Protein AF-A0AAU9JVG2-F1 (afdb_monomer)

Radius of gyration: 28.31 Å; Cα contacts (8 Å, |Δi|>4): 92; chains: 1; bounding box: 80×59×52 Å

Mean predicted aligned error: 18.64 Å

Foldseek 3Di:
DDDDDDDDPDDPPPPPPVVVPDDDDDDPDDPPDPPDPPPPDPPPDDDPPDPDDDPDPPDPDPDDDDDFDAQDPDPPRVAGDDPPSDHPVCCLVPVADACQDPDPDRPAGDDPPSDHPVVVVVVVVVVVVVVVVVVD

Organism: NCBI:txid1481888

Structure (mmCIF, N/CA/C/O backbone):
data_AF-A0AAU9JVG2-F1
#
_entry.id   AF-A0AAU9JVG2-F1
#
loop_
_atom_site.group_PDB
_atom_site.id
_atom_site.type_symbol
_atom_site.label_atom_id
_atom_site.label_alt_id
_atom_site.label_comp_id
_atom_site.label_asym_id
_atom_site.label_entity_id
_atom_site.label_seq_id
_atom_site.pdbx_PDB_ins_code
_atom_site.Cartn_x
_atom_site.Cartn_y
_atom_site.Cartn_z
_atom_site.occupancy
_atom_site.B_iso_or_equiv
_atom_site.auth_seq_id
_atom_site.auth_comp_id
_atom_site.auth_asym_id
_atom_site.auth_atom_id
_atom_site.pdbx_PDB_model_num
ATOM 1 N N . MET A 1 1 ? -53.467 2.570 -13.032 1.00 46.19 1 MET A N 1
ATOM 2 C CA . MET A 1 1 ? -52.613 2.605 -11.825 1.00 46.19 1 MET A CA 1
ATOM 3 C C . MET A 1 1 ? -51.181 2.841 -12.270 1.00 46.19 1 MET A C 1
ATOM 5 O O . MET A 1 1 ? -50.546 1.889 -12.690 1.00 46.19 1 MET A O 1
ATOM 9 N N . GLN A 1 2 ? -50.714 4.086 -12.250 1.00 38.34 2 GLN A N 1
ATOM 10 C CA . GLN A 1 2 ? -49.300 4.456 -12.372 1.00 38.34 2 GLN A CA 1
ATOM 11 C C . GLN A 1 2 ? -49.109 5.689 -11.483 1.00 38.34 2 GLN A C 1
ATOM 13 O O . GLN A 1 2 ? -49.944 6.592 -11.492 1.00 38.34 2 GLN A O 1
ATOM 18 N N . SER A 1 3 ? -48.096 5.626 -10.626 1.00 47.53 3 SER A N 1
ATOM 19 C CA . SER A 1 3 ? -47.797 6.567 -9.550 1.00 47.53 3 SER A CA 1
ATOM 20 C C . SER A 1 3 ? -46.415 7.163 -9.794 1.00 47.53 3 SER A C 1
ATOM 22 O O . SER A 1 3 ? -45.426 6.431 -9.726 1.00 47.53 3 SER A O 1
ATOM 24 N N . ASP A 1 4 ? -46.353 8.468 -10.037 1.00 48.22 4 ASP A N 1
ATOM 25 C CA . ASP A 1 4 ? -45.103 9.210 -10.183 1.00 48.22 4 ASP A CA 1
ATOM 26 C C . ASP A 1 4 ? -44.638 9.722 -8.812 1.00 48.22 4 ASP A C 1
ATOM 28 O O . ASP A 1 4 ? -45.347 10.460 -8.126 1.00 48.22 4 ASP A O 1
ATOM 32 N N . CYS A 1 5 ? -43.443 9.298 -8.392 1.00 53.66 5 CYS A N 1
ATOM 33 C CA . CYS A 1 5 ? -42.789 9.725 -7.157 1.00 53.66 5 CYS A CA 1
ATOM 34 C C . CYS A 1 5 ? -41.566 10.588 -7.495 1.00 53.66 5 CYS A C 1
ATOM 36 O O . CYS A 1 5 ? -40.601 10.127 -8.105 1.00 53.66 5 CYS A O 1
ATOM 38 N N . SER A 1 6 ? -41.637 11.856 -7.096 1.00 49.53 6 SER A N 1
ATOM 39 C CA . SER A 1 6 ? -40.639 12.910 -7.276 1.00 49.53 6 SER A CA 1
ATOM 40 C C . SER A 1 6 ? -39.292 12.602 -6.616 1.00 49.53 6 SER A C 1
ATOM 42 O O . SER A 1 6 ? -39.231 12.284 -5.430 1.00 49.53 6 SER A O 1
ATOM 44 N N . THR A 1 7 ? -38.176 12.821 -7.318 1.00 56.44 7 THR A N 1
ATOM 45 C CA . THR A 1 7 ? -36.858 13.019 -6.683 1.00 56.44 7 THR A CA 1
ATOM 46 C C . THR A 1 7 ? -35.969 13.900 -7.563 1.00 56.44 7 THR A C 1
ATOM 48 O O . THR A 1 7 ? -35.254 13.419 -8.438 1.00 56.44 7 THR A O 1
ATOM 51 N N . THR A 1 8 ? -35.989 15.218 -7.353 1.00 57.22 8 THR A N 1
ATOM 52 C CA . THR A 1 8 ? -35.018 16.122 -7.999 1.00 57.22 8 THR A CA 1
ATOM 53 C C . THR A 1 8 ? -34.676 17.292 -7.084 1.00 57.22 8 THR A C 1
ATOM 55 O O . THR A 1 8 ? -35.079 18.423 -7.322 1.00 57.22 8 THR A O 1
ATOM 58 N N . VAL A 1 9 ? -33.917 17.027 -6.016 1.00 56.03 9 VAL A N 1
ATOM 59 C CA . VAL A 1 9 ? -33.282 18.093 -5.225 1.00 56.03 9 VAL A CA 1
ATOM 60 C C . VAL A 1 9 ? -31.928 17.619 -4.681 1.00 56.03 9 VAL A C 1
ATOM 62 O O . VAL A 1 9 ? -31.825 17.228 -3.525 1.00 56.03 9 VAL A O 1
ATOM 65 N N . HIS A 1 10 ? -30.873 17.599 -5.510 1.00 55.19 10 HIS A N 1
ATOM 66 C CA . HIS A 1 10 ? -29.495 17.561 -4.976 1.00 55.19 10 HIS A CA 1
ATOM 67 C C . HIS A 1 10 ? -28.368 18.041 -5.922 1.00 55.19 10 HIS A C 1
ATOM 69 O O . HIS A 1 10 ? -27.209 17.682 -5.719 1.00 55.19 10 HIS A O 1
ATOM 75 N N . LEU A 1 11 ? -28.653 18.849 -6.956 1.00 57.16 11 LEU A N 1
ATOM 76 C CA . LEU A 1 11 ? -27.641 19.214 -7.970 1.00 57.16 11 LEU A CA 1
ATOM 77 C C . LEU A 1 11 ? -27.108 20.660 -7.939 1.00 57.16 11 LEU A C 1
ATOM 79 O O . LEU A 1 11 ? -26.383 21.050 -8.847 1.00 57.16 11 LEU A O 1
ATOM 83 N N . THR A 1 12 ? -27.383 21.471 -6.915 1.00 59.44 12 THR A N 1
ATOM 84 C CA . THR A 1 12 ? -27.093 22.922 -6.987 1.00 59.44 12 THR A CA 1
ATOM 85 C C . THR A 1 12 ? -25.824 23.410 -6.281 1.00 59.44 12 THR A C 1
ATOM 87 O O . THR A 1 12 ? -25.551 24.604 -6.324 1.00 59.44 12 THR A O 1
ATOM 90 N N . VAL A 1 13 ? -24.991 22.542 -5.689 1.00 56.66 13 VAL A N 1
ATOM 91 C CA . VAL A 1 13 ? -23.773 22.999 -4.969 1.00 56.66 13 VAL A CA 1
ATOM 92 C C . VAL A 1 13 ? -22.468 22.772 -5.750 1.00 56.66 13 VAL A C 1
ATOM 94 O O . VAL A 1 13 ? -21.482 23.463 -5.510 1.00 56.66 13 VAL A O 1
ATOM 97 N N . PHE A 1 14 ? -22.434 21.872 -6.739 1.00 50.31 14 PHE A N 1
ATOM 98 C CA . PHE A 1 14 ? -21.178 21.526 -7.431 1.00 50.31 14 PHE A CA 1
ATOM 99 C C . PHE A 1 14 ? -20.841 22.360 -8.681 1.00 50.31 14 PHE A C 1
ATOM 101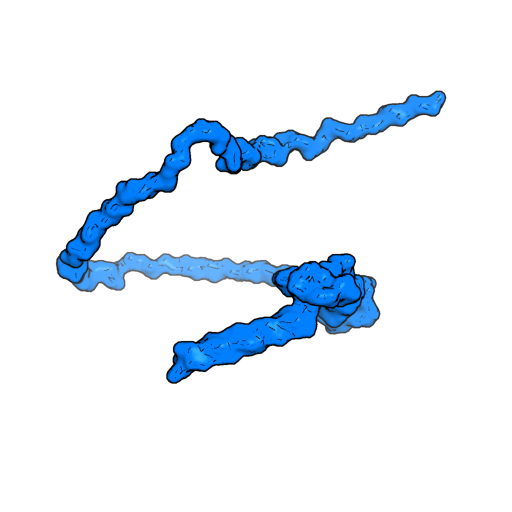 O O . PHE A 1 14 ? -19.716 22.273 -9.169 1.00 50.31 14 PHE A O 1
ATOM 108 N N . SER A 1 15 ? -21.739 23.218 -9.174 1.00 54.59 15 SER A N 1
ATOM 109 C CA . SER A 1 15 ? -21.482 24.003 -10.397 1.00 54.59 15 SER A CA 1
ATOM 110 C C . SER A 1 15 ? -20.643 25.274 -10.190 1.00 54.59 15 SER A C 1
ATOM 112 O O . SER A 1 15 ? -20.209 25.870 -11.169 1.00 54.59 15 SER A O 1
ATOM 114 N N . SER A 1 16 ? -20.362 25.695 -8.949 1.00 56.78 16 SER A N 1
ATOM 115 C CA . SER A 1 16 ? -19.700 26.989 -8.686 1.00 56.78 16 SER A CA 1
ATOM 116 C C . SER A 1 16 ? -18.162 26.959 -8.677 1.00 56.78 16 SER A C 1
ATOM 118 O O . SER A 1 16 ? -17.545 28.018 -8.615 1.00 56.78 16 SER A O 1
ATOM 120 N N . MET A 1 17 ? -17.518 25.789 -8.732 1.00 55.00 17 MET A N 1
ATOM 121 C CA . MET A 1 17 ? -16.043 25.681 -8.694 1.00 55.00 17 MET A CA 1
ATOM 122 C C . MET A 1 17 ? -15.401 25.505 -10.081 1.00 55.00 17 MET A C 1
ATOM 124 O O . MET A 1 17 ? -14.203 25.724 -10.238 1.00 55.00 17 MET A O 1
ATOM 128 N N . PHE A 1 18 ? -16.178 25.144 -11.108 1.00 55.78 18 PHE A N 1
ATOM 129 C CA . PHE A 1 18 ? -15.640 24.831 -12.440 1.00 55.78 18 PHE A CA 1
ATOM 130 C C . PHE A 1 18 ? -15.272 26.061 -13.288 1.00 55.78 18 PHE A C 1
ATOM 132 O O . PHE A 1 18 ? -14.547 25.926 -14.274 1.00 55.78 18 PHE A O 1
ATOM 139 N N . SER A 1 19 ? -15.699 27.263 -12.892 1.00 54.41 19 SER A N 1
ATOM 140 C CA . SER A 1 19 ? -15.420 28.506 -13.628 1.00 54.41 19 SER A CA 1
ATOM 141 C C . SER A 1 19 ? -14.010 29.068 -13.409 1.00 54.41 19 SER A C 1
ATOM 143 O O . SER A 1 19 ? -13.596 29.949 -14.154 1.00 54.41 19 SER A O 1
ATOM 145 N N . LEU A 1 20 ? -13.244 28.556 -12.437 1.00 56.75 20 LEU A N 1
ATOM 146 C CA . LEU A 1 20 ? -11.853 28.981 -12.202 1.00 56.75 20 LEU A CA 1
ATOM 147 C C . LEU A 1 20 ? -10.821 28.188 -13.023 1.00 56.75 20 LEU A C 1
ATOM 149 O O . LEU A 1 20 ? -9.644 28.533 -13.015 1.00 56.75 20 LEU A O 1
ATOM 153 N N . ILE A 1 21 ? -11.239 27.130 -13.727 1.00 60.12 21 ILE A N 1
ATOM 154 C CA . ILE A 1 21 ?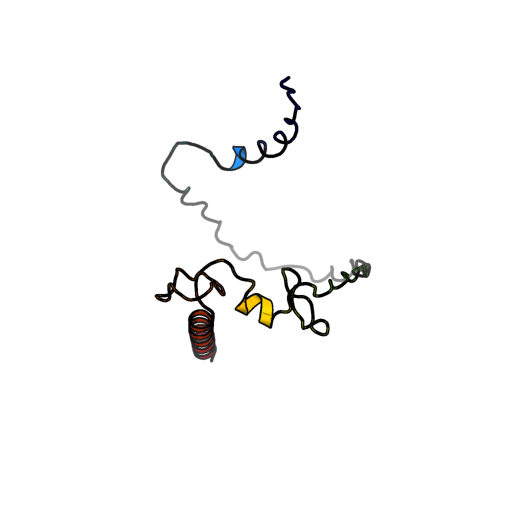 -10.322 26.177 -14.382 1.00 60.12 21 ILE A CA 1
ATOM 155 C C . ILE A 1 21 ? -10.316 26.343 -15.916 1.00 60.12 21 ILE A C 1
ATOM 157 O O . ILE A 1 21 ? -9.505 25.728 -16.597 1.00 60.12 21 ILE A O 1
ATOM 161 N N . ASN A 1 22 ? -11.163 27.211 -16.484 1.00 59.62 22 ASN A N 1
ATOM 162 C CA . ASN A 1 22 ? -11.245 27.406 -17.937 1.00 59.62 22 ASN A CA 1
ATOM 163 C C . ASN A 1 22 ? -11.205 28.883 -18.368 1.00 59.62 22 ASN A C 1
ATOM 165 O O . ASN A 1 22 ? -12.254 29.472 -18.631 1.00 59.62 22 ASN A O 1
ATOM 169 N N . PRO A 1 23 ? -10.017 29.467 -18.576 1.00 53.94 23 PRO A N 1
ATOM 170 C CA . PRO A 1 23 ? -9.855 30.567 -19.514 1.00 53.94 23 PRO A CA 1
ATOM 171 C C . PRO A 1 23 ? -9.573 30.007 -20.920 1.00 53.94 23 PRO A C 1
ATOM 173 O O . PRO A 1 23 ? -8.500 29.469 -21.192 1.00 53.94 23 PRO A O 1
ATOM 176 N N . LYS A 1 24 ? -10.542 30.124 -21.839 1.00 44.97 24 LYS A N 1
ATOM 177 C CA . LYS A 1 24 ? -10.310 29.890 -23.273 1.00 44.97 24 LYS A CA 1
ATOM 178 C C . LYS A 1 24 ? -9.789 31.173 -23.939 1.00 44.97 24 LYS A C 1
ATOM 180 O O . LYS A 1 24 ? -10.447 32.203 -23.888 1.00 44.97 24 LYS A O 1
ATOM 185 N N . SER A 1 25 ? -8.635 31.008 -24.596 1.00 50.41 25 SER A N 1
ATOM 186 C CA . SER A 1 25 ? -8.012 31.786 -25.686 1.00 50.41 25 SER A CA 1
ATOM 187 C C . SER A 1 25 ? -7.566 33.234 -25.440 1.00 50.41 25 SER A C 1
ATOM 189 O O . SER A 1 25 ? -8.382 34.146 -25.479 1.00 50.41 25 SER A O 1
ATOM 191 N N . SER A 1 26 ? -6.245 33.458 -25.384 1.00 43.88 26 SER A N 1
ATOM 192 C CA . SER A 1 26 ? -5.480 34.161 -26.439 1.00 43.88 26 SER A CA 1
ATOM 193 C C . SER A 1 26 ? -4.020 34.386 -25.998 1.00 43.88 26 SER A C 1
ATOM 195 O O . SER A 1 26 ? -3.775 34.699 -24.839 1.00 43.88 26 SER A O 1
ATOM 197 N N . SER A 1 27 ? -3.080 34.275 -26.945 1.00 47.97 27 SER A N 1
ATOM 198 C CA . SER A 1 27 ? -1.621 34.484 -26.833 1.00 47.97 27 SER A CA 1
ATOM 199 C C . SER A 1 27 ? -0.784 33.307 -26.301 1.00 47.97 27 SER A C 1
ATOM 201 O O . SER A 1 27 ? -0.589 33.109 -25.104 1.00 47.97 27 SER A O 1
ATOM 203 N N . ASN A 1 28 ? -0.233 32.539 -27.248 1.00 57.06 28 ASN A N 1
ATOM 204 C CA . ASN A 1 28 ? 0.873 31.613 -27.028 1.00 57.06 28 ASN A CA 1
ATOM 205 C C . ASN A 1 28 ? 2.145 32.418 -26.760 1.00 57.06 28 ASN A C 1
ATOM 207 O O . ASN A 1 28 ? 2.773 32.858 -27.714 1.00 57.06 28 ASN A O 1
ATOM 211 N N . ASN A 1 29 ? 2.495 32.616 -25.493 1.00 57.62 29 ASN A N 1
ATOM 212 C CA . ASN A 1 29 ? 3.863 32.686 -24.976 1.00 57.62 29 ASN A CA 1
ATOM 213 C C . ASN A 1 29 ? 3.762 32.675 -23.442 1.00 57.62 29 ASN A C 1
ATOM 215 O O . ASN A 1 29 ? 2.970 33.446 -22.894 1.00 57.62 29 ASN A O 1
ATOM 219 N N . PRO A 1 30 ? 4.530 31.844 -22.712 1.00 54.00 30 PRO A N 1
ATOM 220 C CA . PRO A 1 30 ? 4.699 32.085 -21.285 1.00 54.00 30 PRO A CA 1
ATOM 221 C C . PRO A 1 30 ? 5.288 33.495 -21.120 1.00 54.00 30 PRO A C 1
ATOM 223 O O . PRO A 1 30 ? 6.160 33.856 -21.921 1.00 54.00 30 PRO A O 1
ATOM 226 N N . PRO A 1 31 ? 4.847 34.307 -20.138 1.00 50.38 31 PRO A N 1
ATOM 227 C CA . PRO A 1 31 ? 5.508 35.568 -19.835 1.00 50.38 31 PRO A CA 1
ATOM 228 C C . PRO A 1 31 ? 6.948 35.248 -19.432 1.00 50.38 31 PRO A C 1
ATOM 230 O O . PRO A 1 31 ? 7.255 34.852 -18.310 1.00 50.38 31 PRO A O 1
ATOM 233 N N . THR A 1 32 ? 7.820 35.339 -20.425 1.00 56.81 32 THR A N 1
ATOM 234 C CA . THR A 1 32 ? 9.257 35.244 -20.277 1.00 56.81 32 THR A CA 1
ATOM 235 C C . THR A 1 32 ? 9.684 36.576 -19.681 1.00 56.81 32 THR A C 1
ATOM 237 O O . THR A 1 32 ? 9.207 37.624 -20.105 1.00 56.81 32 THR A O 1
ATOM 240 N N . SER A 1 33 ? 10.531 36.496 -18.660 1.00 58.34 33 SER A N 1
ATOM 241 C CA . SER A 1 33 ? 11.110 37.604 -17.899 1.00 58.34 33 SER A CA 1
ATOM 242 C C . SER A 1 33 ? 10.141 38.451 -17.060 1.00 58.34 33 SER A C 1
ATOM 244 O O . SER A 1 33 ? 9.899 39.618 -17.348 1.00 58.34 33 SER A O 1
ATOM 246 N N . LEU A 1 34 ? 9.743 37.928 -15.896 1.00 53.41 34 LEU A N 1
ATOM 247 C CA . LEU A 1 34 ? 10.067 38.692 -14.689 1.00 53.41 34 LEU A CA 1
ATOM 248 C C . LEU A 1 34 ? 11.505 38.324 -14.324 1.00 53.41 34 LEU A C 1
ATOM 250 O O . LEU A 1 34 ? 11.754 37.308 -13.676 1.00 53.41 34 LEU A O 1
ATOM 254 N N . SER A 1 35 ? 12.467 39.112 -14.803 1.00 62.28 35 SER A N 1
ATOM 255 C CA . SER A 1 35 ? 13.804 39.088 -14.222 1.00 62.28 35 SER A CA 1
ATOM 256 C C . SER A 1 35 ? 13.652 39.540 -12.776 1.00 62.28 35 SER A C 1
ATOM 258 O O . SER A 1 35 ? 13.330 40.705 -12.528 1.00 62.28 35 SER A O 1
ATOM 260 N N . LEU A 1 36 ? 13.830 38.623 -11.824 1.00 64.19 36 LEU A N 1
ATOM 261 C CA . LEU A 1 36 ? 14.026 39.043 -10.445 1.00 64.19 36 LEU A CA 1
ATOM 262 C C . LEU A 1 36 ? 15.231 39.995 -10.429 1.00 64.19 36 LEU A C 1
ATOM 264 O O . LEU A 1 36 ? 16.222 39.710 -11.113 1.00 64.19 36 LEU A O 1
ATOM 268 N N . PRO A 1 37 ? 15.156 41.126 -9.706 1.00 66.69 37 PRO A N 1
ATOM 269 C CA . PRO A 1 37 ? 16.326 41.970 -9.537 1.00 66.69 37 PRO A CA 1
ATOM 270 C C . PRO A 1 37 ? 17.466 41.112 -8.970 1.00 66.69 37 PRO A C 1
ATOM 272 O O . PRO A 1 37 ? 17.198 40.211 -8.163 1.00 66.69 37 PRO A O 1
ATOM 275 N N . PRO A 1 38 ? 18.725 41.347 -9.381 1.00 62.97 38 PRO A N 1
ATOM 276 C CA . PRO A 1 38 ? 19.860 40.705 -8.742 1.00 62.97 38 PRO A CA 1
ATOM 277 C C . PRO A 1 38 ? 19.743 40.964 -7.244 1.00 62.97 38 PRO A C 1
ATOM 279 O O . PRO A 1 38 ? 19.585 42.114 -6.833 1.00 62.97 38 PRO A O 1
ATOM 282 N N . ILE A 1 39 ? 19.772 39.900 -6.442 1.00 63.88 39 ILE A N 1
ATOM 283 C CA . ILE A 1 39 ? 19.871 40.010 -4.989 1.00 63.88 39 ILE A CA 1
ATOM 284 C C . ILE A 1 39 ? 21.265 40.576 -4.725 1.00 63.88 39 ILE A C 1
ATOM 286 O O . ILE A 1 39 ? 22.232 39.842 -4.541 1.00 63.88 39 ILE A O 1
ATOM 290 N N . THR A 1 40 ? 21.404 41.895 -4.811 1.00 54.66 40 THR A N 1
ATOM 291 C CA . THR A 1 40 ? 22.559 42.582 -4.258 1.00 54.66 40 THR A CA 1
ATOM 292 C C . THR A 1 40 ? 22.409 42.471 -2.758 1.00 54.66 40 THR A C 1
ATOM 294 O O . THR A 1 40 ? 21.406 42.920 -2.203 1.00 54.66 40 THR A O 1
ATOM 297 N N . A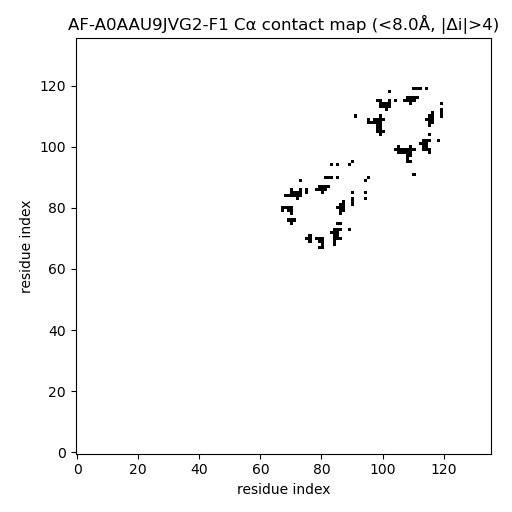SN A 1 41 ? 23.380 41.795 -2.154 1.00 64.38 41 ASN A N 1
ATOM 298 C CA . ASN A 1 41 ? 23.524 41.571 -0.727 1.00 64.38 41 ASN A CA 1
ATOM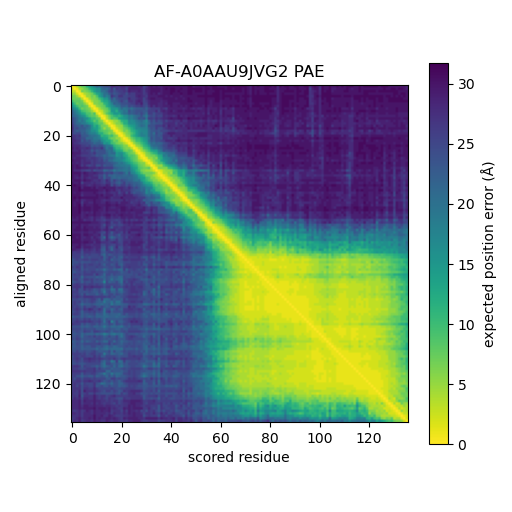 299 C C . ASN A 1 41 ? 23.114 42.816 0.069 1.00 64.38 41 ASN A C 1
ATOM 301 O O . ASN A 1 41 ? 23.859 43.785 0.155 1.00 64.38 41 ASN A O 1
ATOM 305 N N . LEU A 1 42 ? 21.910 42.766 0.632 1.00 56.38 42 LEU A N 1
ATOM 306 C CA . LEU A 1 42 ? 21.458 43.642 1.703 1.00 56.38 42 LEU A CA 1
ATOM 307 C C . LEU A 1 42 ? 21.304 42.760 2.948 1.00 56.38 42 LEU A C 1
ATOM 309 O O . LEU A 1 42 ? 20.227 42.598 3.508 1.00 56.38 42 LEU A O 1
ATOM 313 N N . PHE A 1 43 ? 22.399 42.073 3.267 1.00 59.97 43 PHE A N 1
ATOM 314 C CA . PHE A 1 43 ? 22.585 41.226 4.441 1.00 59.97 43 PHE A CA 1
ATOM 315 C C . PHE A 1 43 ? 23.782 41.749 5.231 1.00 59.97 43 PHE A C 1
ATOM 317 O O . PHE A 1 43 ? 24.601 40.978 5.700 1.00 59.97 43 PHE A O 1
ATOM 324 N N . ASP A 1 44 ? 23.884 43.064 5.367 1.00 57.78 44 ASP A N 1
ATOM 325 C CA . ASP A 1 44 ? 24.764 43.664 6.351 1.00 57.78 44 ASP A CA 1
ATOM 326 C C . ASP A 1 44 ? 23.930 44.662 7.152 1.00 57.78 44 ASP A C 1
ATOM 328 O O . ASP A 1 44 ? 23.265 45.535 6.594 1.00 57.78 44 ASP A O 1
ATOM 332 N N . GLU A 1 45 ? 23.960 44.446 8.466 1.00 58.69 45 GLU A N 1
ATOM 333 C CA . GLU A 1 45 ? 23.336 45.217 9.547 1.00 58.69 45 GLU A CA 1
ATOM 334 C C . GLU A 1 45 ? 21.894 44.850 9.935 1.00 58.69 45 GLU A C 1
ATOM 336 O O . GLU A 1 45 ? 20.936 45.601 9.762 1.00 58.69 45 GLU A O 1
ATOM 341 N N . ILE A 1 46 ? 21.761 43.691 10.593 1.00 58.91 46 ILE A N 1
ATOM 342 C CA . ILE A 1 46 ? 20.713 43.469 11.600 1.00 58.91 46 ILE A CA 1
ATOM 343 C C . ILE A 1 46 ? 21.350 43.721 12.980 1.00 58.91 46 ILE A C 1
ATOM 345 O O . ILE A 1 46 ? 22.223 42.949 13.374 1.00 58.91 46 ILE A O 1
ATOM 349 N N . PRO A 1 47 ? 20.937 44.761 13.730 1.00 53.50 47 PRO A N 1
ATOM 350 C CA . PRO A 1 47 ? 21.339 44.944 15.125 1.00 53.50 47 PRO A CA 1
ATOM 351 C C . PRO A 1 47 ? 20.772 43.824 16.015 1.00 53.50 47 PRO A C 1
ATOM 353 O O . PRO A 1 47 ? 19.583 43.514 15.949 1.00 53.50 47 PRO A O 1
ATOM 356 N N . GLU A 1 48 ? 21.614 43.232 16.867 1.00 66.00 48 GLU A N 1
ATOM 357 C CA . GLU A 1 48 ? 21.357 42.021 17.675 1.00 66.00 48 GLU A CA 1
ATOM 358 C C . GLU A 1 48 ? 20.333 42.164 18.830 1.00 66.00 48 GLU A C 1
ATOM 360 O O . GLU A 1 48 ? 20.213 41.277 19.675 1.00 66.00 48 GLU A O 1
ATOM 365 N N . GLU A 1 49 ? 19.536 43.232 18.893 1.00 62.09 49 GLU A N 1
ATOM 366 C CA . GLU A 1 49 ? 18.783 43.580 20.112 1.00 62.09 49 GLU A CA 1
ATOM 367 C C . GLU A 1 49 ? 17.254 43.460 19.995 1.00 62.09 49 GLU A C 1
ATOM 369 O O . GLU A 1 49 ? 16.504 44.330 20.429 1.00 62.09 49 GLU A O 1
ATOM 374 N N . ALA A 1 50 ? 16.755 42.346 19.449 1.00 55.38 50 ALA A N 1
ATOM 375 C CA . ALA A 1 50 ? 15.321 42.017 19.510 1.00 55.38 50 ALA A CA 1
ATOM 376 C C . ALA A 1 50 ? 15.026 40.552 19.892 1.00 55.38 50 ALA A C 1
ATOM 378 O O . ALA A 1 50 ? 13.987 39.998 19.534 1.00 55.38 50 ALA A O 1
ATOM 379 N N . SER A 1 51 ? 15.916 39.917 20.662 1.00 56.44 51 SER A N 1
ATOM 380 C CA . SER A 1 51 ? 15.771 38.521 21.121 1.00 56.44 51 SER A CA 1
ATOM 381 C C . SER A 1 51 ? 14.788 38.308 22.286 1.00 56.44 51 SER A C 1
ATOM 383 O O . SER A 1 51 ? 14.723 37.217 22.851 1.00 56.44 51 SER A O 1
ATOM 385 N N . THR A 1 52 ? 13.998 39.308 22.681 1.00 59.66 52 THR A N 1
ATOM 386 C CA . THR A 1 52 ? 13.230 39.238 23.938 1.00 59.66 52 THR A CA 1
ATOM 387 C C . THR A 1 52 ? 11.787 39.720 23.835 1.00 59.66 52 THR A C 1
ATOM 389 O O . THR A 1 52 ? 11.302 40.397 24.731 1.00 59.66 52 THR A O 1
ATOM 392 N N . LEU A 1 53 ? 11.027 39.297 22.820 1.00 57.4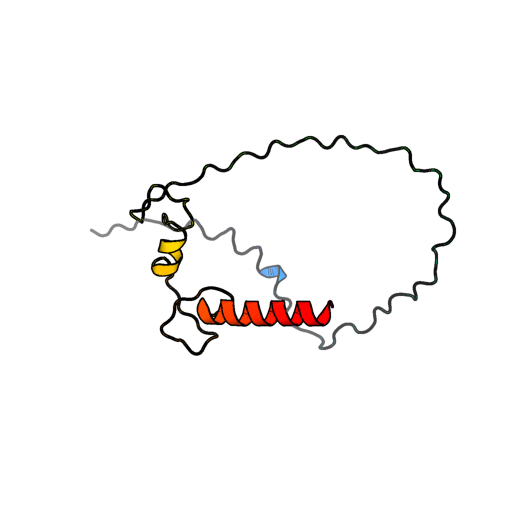1 53 LEU A N 1
ATOM 393 C CA . LEU A 1 53 ? 9.575 39.142 22.997 1.00 57.41 53 LEU A CA 1
ATOM 394 C C . LEU A 1 53 ? 8.952 38.255 21.912 1.00 57.41 53 LEU A C 1
ATOM 396 O O . LEU A 1 53 ? 8.855 38.660 20.761 1.00 57.41 53 LEU A O 1
ATOM 400 N N . THR A 1 54 ? 8.513 37.048 22.292 1.00 51.59 54 THR A N 1
ATOM 401 C CA . THR A 1 54 ? 7.236 36.394 21.896 1.00 51.59 54 THR A CA 1
ATOM 402 C C . THR A 1 54 ? 7.279 34.886 22.187 1.00 51.59 54 THR A C 1
ATOM 404 O O . THR A 1 54 ? 7.214 34.040 21.298 1.00 51.59 54 THR A O 1
ATOM 407 N N . HIS A 1 55 ? 7.316 34.502 23.468 1.00 66.00 55 HIS A N 1
ATOM 408 C CA . HIS A 1 55 ? 6.915 33.141 23.834 1.00 66.00 55 HIS A CA 1
ATOM 409 C C . HIS A 1 55 ? 5.382 33.051 23.778 1.00 66.00 55 HIS A C 1
ATOM 411 O O . HIS A 1 55 ? 4.688 33.274 24.772 1.00 66.00 55 HIS A O 1
ATOM 417 N N . ILE A 1 56 ? 4.841 32.749 22.597 1.00 74.25 56 ILE A N 1
ATOM 418 C CA . ILE A 1 56 ? 3.421 32.420 22.441 1.00 74.25 56 ILE A CA 1
ATOM 419 C C . ILE A 1 56 ? 3.170 31.107 23.198 1.00 74.25 56 ILE A C 1
ATOM 421 O O . ILE A 1 56 ? 3.800 30.094 22.877 1.00 74.25 56 ILE A O 1
ATOM 425 N N . PRO A 1 57 ? 2.262 31.063 24.192 1.00 69.31 57 PRO A N 1
ATOM 426 C CA . PRO A 1 57 ? 1.935 29.816 24.862 1.00 69.31 57 PRO A CA 1
ATOM 427 C C . PRO A 1 57 ? 1.229 28.893 23.865 1.00 69.31 57 PRO A C 1
ATOM 429 O O . PRO A 1 57 ? 0.051 29.063 23.551 1.00 69.31 57 PRO A O 1
ATOM 432 N N . VAL A 1 58 ? 1.958 27.897 23.354 1.00 75.38 58 VAL A N 1
ATOM 433 C CA . VAL A 1 58 ? 1.392 26.836 22.516 1.00 75.38 58 VAL A CA 1
ATOM 434 C C . VAL A 1 58 ? 0.390 26.057 23.365 1.00 75.38 58 VAL A C 1
ATOM 436 O O . VAL A 1 58 ? 0.754 25.199 24.175 1.00 75.38 58 VAL A O 1
ATOM 439 N N . LEU A 1 59 ? -0.896 26.364 23.191 1.00 76.19 59 LEU A N 1
ATOM 440 C CA . LEU A 1 59 ? -1.976 25.613 23.813 1.00 76.19 59 LEU A CA 1
ATOM 441 C C . LEU A 1 59 ? -1.900 24.170 23.310 1.00 76.19 59 LEU A C 1
ATOM 443 O O . LEU A 1 59 ? -2.079 23.881 22.126 1.00 76.19 59 LEU A O 1
ATOM 447 N N . LYS A 1 60 ? -1.611 23.243 24.226 1.00 77.06 60 LYS A N 1
ATOM 448 C CA . LYS A 1 60 ? -1.551 21.805 23.947 1.00 77.06 60 LYS A CA 1
ATOM 449 C C . LYS A 1 60 ? -2.959 21.299 23.627 1.00 77.06 60 LYS A C 1
ATOM 451 O O . LYS A 1 60 ? -3.668 20.804 24.504 1.00 77.06 60 LYS A O 1
ATOM 456 N N . ILE A 1 61 ? -3.372 21.405 22.365 1.00 81.50 61 ILE A N 1
ATOM 457 C CA . ILE A 1 61 ? -4.637 20.840 21.892 1.00 81.50 61 ILE A CA 1
ATOM 458 C C . ILE A 1 61 ? -4.541 19.315 22.023 1.00 81.50 61 ILE A C 1
ATOM 460 O O . ILE A 1 61 ? -3.818 18.644 21.279 1.00 81.50 61 ILE A O 1
ATOM 464 N N . LYS A 1 62 ? -5.272 18.747 22.991 1.00 80.56 62 LYS A N 1
ATOM 465 C CA . LYS A 1 62 ? -5.390 17.294 23.163 1.00 80.56 62 LYS A CA 1
ATOM 466 C C . LYS A 1 62 ? -6.095 16.719 21.933 1.00 80.56 62 LYS A C 1
ATOM 468 O O . LYS A 1 62 ? -7.311 16.833 21.788 1.00 80.56 62 LYS A O 1
ATOM 473 N N . LYS A 1 63 ? -5.334 16.101 21.026 1.00 82.94 63 LYS A N 1
ATOM 474 C CA . LYS A 1 63 ? -5.884 15.456 19.825 1.00 82.94 63 LYS A CA 1
ATOM 475 C C . LYS A 1 63 ? -6.867 14.356 20.244 1.00 82.94 63 LYS A C 1
ATOM 477 O O . LYS A 1 63 ? -6.496 13.420 20.953 1.00 82.94 63 LYS A O 1
ATOM 482 N N . ARG A 1 64 ? -8.126 14.454 19.801 1.00 85.56 64 ARG A N 1
ATOM 483 C CA . ARG A 1 64 ? -9.136 13.407 20.023 1.00 85.56 64 ARG A CA 1
ATOM 484 C C . ARG A 1 64 ? -8.669 12.116 19.345 1.00 85.56 64 ARG A C 1
ATOM 486 O O . ARG A 1 64 ? -8.420 12.103 18.139 1.00 85.56 64 ARG A O 1
ATOM 493 N N . ARG A 1 65 ? -8.548 11.025 20.109 1.00 82.25 65 ARG A N 1
ATOM 494 C CA . ARG A 1 65 ? -8.201 9.707 19.555 1.00 82.25 65 ARG A CA 1
ATOM 495 C C 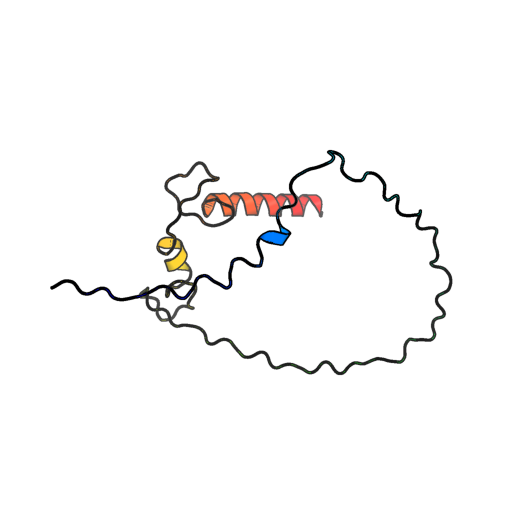. ARG A 1 65 ? -9.362 9.221 18.686 1.00 82.25 65 ARG A C 1
ATOM 497 O O . ARG A 1 65 ? -10.472 9.041 19.181 1.00 82.25 65 ARG A O 1
ATOM 504 N N . LYS A 1 66 ? -9.111 9.021 17.390 1.00 81.31 66 LYS A N 1
ATOM 505 C CA . LYS A 1 66 ? -10.085 8.401 16.481 1.00 81.31 66 LYS A CA 1
ATOM 506 C C . LYS A 1 66 ? -10.329 6.964 16.951 1.00 81.31 66 LYS A C 1
ATOM 508 O O . LYS A 1 66 ? -9.371 6.221 17.156 1.00 81.31 66 LYS A O 1
ATOM 513 N N . LYS A 1 67 ? -11.595 6.582 17.143 1.00 82.62 67 LYS A N 1
ATOM 514 C CA . LYS A 1 67 ? -11.964 5.207 17.509 1.00 82.62 67 LYS A CA 1
ATOM 515 C C . LYS A 1 67 ? -11.584 4.276 16.356 1.00 82.62 67 LYS A C 1
ATOM 517 O O . LYS A 1 67 ? -11.935 4.539 15.209 1.00 82.62 67 LYS A O 1
ATOM 522 N N . THR A 1 68 ? -10.855 3.207 16.653 1.00 83.69 68 THR A N 1
ATOM 523 C CA . THR A 1 68 ? -10.525 2.172 15.669 1.00 83.69 68 THR A CA 1
ATOM 524 C C . THR A 1 68 ? -11.773 1.357 15.346 1.00 83.69 68 THR A C 1
ATOM 526 O O . THR A 1 68 ? -12.415 0.830 16.254 1.00 83.69 68 THR A O 1
ATOM 529 N N . GLN A 1 69 ? -12.119 1.262 14.062 1.00 89.06 69 GLN A N 1
ATOM 530 C CA . GLN A 1 69 ? -13.221 0.419 13.594 1.00 89.06 69 GLN A CA 1
ATOM 531 C C . GLN A 1 69 ? -12.904 -1.068 13.817 1.00 89.06 69 GLN A C 1
ATOM 533 O O . GLN A 1 69 ? -11.735 -1.459 13.887 1.00 89.06 69 GLN A O 1
ATOM 538 N N . ARG A 1 70 ? -13.951 -1.891 13.949 1.00 93.56 70 ARG A N 1
ATOM 539 C CA . ARG A 1 70 ? -13.831 -3.351 14.060 1.00 93.56 70 ARG A CA 1
ATOM 540 C C . ARG A 1 70 ? -13.786 -3.988 12.673 1.00 93.56 70 ARG A C 1
ATOM 542 O O . ARG A 1 70 ? -14.323 -3.446 11.711 1.00 93.56 70 ARG A O 1
ATOM 549 N N . ILE A 1 71 ? -13.137 -5.140 12.590 1.00 96.88 71 ILE A N 1
ATOM 550 C CA . ILE A 1 71 ? -13.140 -5.982 11.395 1.00 96.88 71 ILE A CA 1
ATOM 551 C C . ILE A 1 71 ? -14.463 -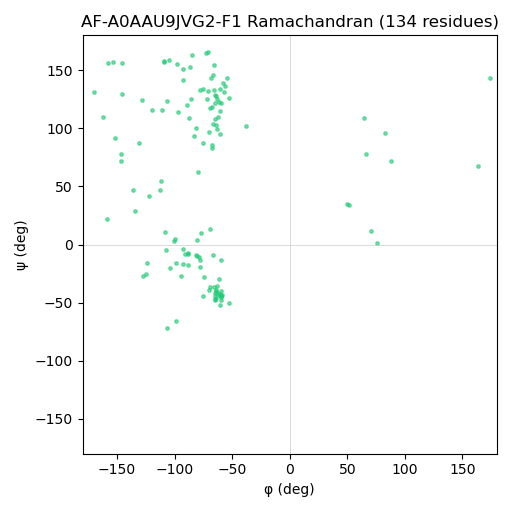6.748 11.343 1.00 96.88 71 ILE A C 1
ATOM 553 O O . ILE A 1 71 ? -14.873 -7.330 12.342 1.00 96.8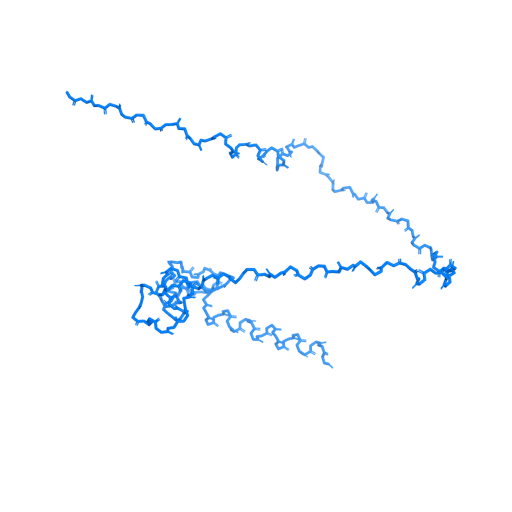8 71 ILE A O 1
ATOM 557 N N . THR A 1 72 ? -15.106 -6.746 10.178 1.00 97.00 72 THR A N 1
ATOM 558 C CA . THR A 1 72 ? -16.395 -7.415 9.930 1.00 97.00 72 THR A CA 1
ATOM 559 C C . THR A 1 72 ? -16.355 -8.335 8.713 1.00 97.00 72 THR A C 1
ATOM 561 O O . THR A 1 72 ? -17.083 -9.317 8.665 1.00 97.00 72 THR A O 1
ATOM 564 N N . ALA A 1 73 ? -15.482 -8.054 7.744 1.00 95.88 73 ALA A N 1
ATOM 565 C CA . ALA A 1 73 ? -15.431 -8.727 6.448 1.00 95.88 73 ALA A CA 1
ATOM 566 C C . ALA A 1 73 ? -14.344 -9.814 6.356 1.00 95.88 73 ALA A C 1
ATOM 568 O O . ALA A 1 73 ? -14.113 -10.376 5.290 1.00 95.88 73 ALA A O 1
ATOM 569 N N . CYS A 1 74 ? -13.633 -10.108 7.448 1.00 96.38 74 CYS A N 1
ATOM 570 C CA . CYS A 1 74 ? -12.740 -11.265 7.507 1.00 96.38 74 CYS A CA 1
ATOM 571 C C . CYS A 1 74 ? -12.719 -11.875 8.912 1.00 96.38 74 CYS A C 1
ATOM 573 O O . CYS A 1 74 ? -12.953 -11.179 9.896 1.00 96.38 74 CYS A O 1
ATOM 575 N N . GLN A 1 75 ? -12.365 -13.158 9.005 1.00 96.44 75 GLN A N 1
ATOM 576 C CA . GLN A 1 75 ? -12.343 -13.924 10.262 1.00 96.44 75 GLN A CA 1
ATOM 577 C C . GLN A 1 75 ? -11.280 -13.433 11.264 1.00 96.44 75 GLN A C 1
ATOM 579 O O . GLN A 1 75 ? -11.255 -13.841 12.421 1.00 96.44 75 GLN A O 1
ATOM 584 N N . HIS A 1 76 ? -10.390 -12.533 10.843 1.00 96.19 76 HIS A N 1
ATOM 585 C CA . HIS A 1 76 ? -9.323 -11.994 11.678 1.00 96.19 76 HIS A CA 1
ATOM 586 C C . HIS A 1 76 ? -9.814 -10.887 12.621 1.00 96.19 76 HIS A C 1
ATOM 588 O O . HIS A 1 76 ? -9.338 -9.755 12.539 1.00 96.19 76 HIS A O 1
ATOM 594 N N . ILE A 1 77 ? -10.730 -11.204 13.532 1.00 93.62 77 ILE A N 1
ATOM 595 C CA . ILE A 1 77 ? -11.371 -10.233 14.439 1.00 93.62 77 ILE A CA 1
ATOM 596 C C . ILE A 1 77 ? -10.345 -9.541 15.359 1.00 93.62 77 ILE A C 1
ATOM 598 O O . ILE A 1 77 ? -10.497 -8.370 15.695 1.00 93.62 77 ILE A O 1
ATOM 602 N N . ASN A 1 78 ? -9.253 -10.236 15.692 1.00 93.25 78 ASN A N 1
ATOM 603 C CA . ASN A 1 78 ? -8.201 -9.737 16.584 1.00 93.25 78 ASN A CA 1
ATOM 604 C C . ASN A 1 78 ? -7.191 -8.800 15.900 1.00 93.25 78 ASN A C 1
ATOM 606 O O . ASN A 1 78 ? -6.350 -8.202 16.569 1.00 93.25 78 ASN A O 1
ATOM 610 N N . LYS A 1 79 ? -7.218 -8.681 14.566 1.00 95.50 79 LYS A N 1
ATOM 611 C CA . LYS A 1 79 ? -6.289 -7.805 13.838 1.00 95.50 79 LYS A CA 1
ATOM 612 C C . LYS A 1 79 ? -6.824 -6.371 13.795 1.00 95.50 79 LYS A C 1
ATOM 614 O O . LYS A 1 79 ? -8.003 -6.102 13.998 1.00 95.50 79 LYS A O 1
ATOM 619 N N . LYS A 1 80 ? -5.945 -5.417 13.490 1.00 95.50 80 LYS A N 1
ATOM 620 C CA . LYS A 1 80 ? -6.355 -4.025 13.282 1.00 95.50 80 LYS A CA 1
ATOM 621 C C . LYS A 1 80 ? -7.128 -3.893 11.966 1.00 95.50 80 LYS A C 1
ATOM 623 O O . LYS A 1 80 ? -6.657 -4.361 10.925 1.00 95.50 80 LYS A O 1
ATOM 628 N N . HIS A 1 81 ? -8.278 -3.221 12.014 1.00 96.25 81 HIS A N 1
ATOM 629 C CA . HIS A 1 81 ? -9.008 -2.807 10.817 1.00 96.25 81 HIS A CA 1
ATOM 630 C C . HIS A 1 81 ? -8.115 -1.948 9.918 1.00 96.25 81 HIS A C 1
ATOM 632 O O . HIS A 1 81 ? -7.487 -0.993 10.387 1.00 96.25 81 HIS A O 1
ATOM 638 N N . TYR A 1 82 ? -8.090 -2.283 8.631 1.00 95.94 82 TYR A N 1
ATOM 639 C CA . TYR A 1 82 ? -7.393 -1.518 7.609 1.00 95.94 82 TYR A CA 1
ATOM 640 C C . TYR A 1 82 ? -8.392 -0.752 6.737 1.00 95.94 82 TYR A C 1
ATOM 642 O O . TYR A 1 82 ? -8.523 0.461 6.888 1.00 95.94 82 TYR A O 1
ATOM 650 N N . ALA A 1 83 ? -9.135 -1.459 5.882 1.00 95.50 83 ALA A N 1
ATOM 651 C CA . ALA A 1 83 ? -10.128 -0.884 4.979 1.00 95.50 83 ALA A CA 1
ATOM 652 C C . ALA A 1 83 ? -11.215 -1.911 4.632 1.00 95.50 83 ALA A C 1
ATOM 654 O O . ALA A 1 83 ? -10.982 -3.117 4.731 1.00 95.50 83 ALA A O 1
ATOM 655 N N . ARG A 1 84 ? -12.400 -1.432 4.220 1.00 94.88 84 ARG A N 1
ATOM 656 C CA . ARG A 1 84 ? -13.562 -2.259 3.819 1.00 94.88 84 ARG A CA 1
ATOM 657 C C . ARG A 1 84 ? -13.918 -3.355 4.838 1.00 94.88 84 ARG A C 1
ATOM 659 O O . ARG A 1 84 ? -14.290 -4.460 4.463 1.00 94.88 84 ARG A O 1
ATOM 666 N N . GLY A 1 85 ? -13.750 -3.082 6.134 1.00 95.94 85 GLY A N 1
ATOM 667 C CA . GLY A 1 85 ? -14.028 -4.069 7.179 1.00 95.94 85 GLY A CA 1
ATOM 668 C C . GLY A 1 85 ? -13.024 -5.227 7.241 1.00 95.94 85 GLY A C 1
ATOM 669 O O . GLY A 1 85 ? -13.292 -6.202 7.937 1.00 95.94 85 GLY A O 1
ATOM 670 N N . MET A 1 86 ? -11.882 -5.152 6.550 1.00 97.19 86 MET A N 1
ATOM 671 C CA . MET A 1 86 ? -10.859 -6.201 6.493 1.00 97.19 86 MET A CA 1
ATOM 672 C C . MET A 1 86 ? -9.587 -5.810 7.253 1.00 97.19 86 MET A C 1
ATOM 674 O O . MET A 1 86 ? -9.271 -4.630 7.436 1.00 97.19 86 MET A O 1
ATOM 678 N N . CYS A 1 87 ? -8.817 -6.817 7.672 1.00 97.50 87 CYS A N 1
ATOM 679 C CA . CYS A 1 87 ? -7.432 -6.604 8.088 1.00 97.50 87 CYS A CA 1
ATOM 680 C C . CYS A 1 87 ? -6.542 -6.278 6.877 1.00 97.50 87 CYS A C 1
ATOM 682 O O . CYS A 1 87 ? -6.915 -6.539 5.732 1.00 97.50 87 CYS A O 1
ATOM 684 N N . ASN A 1 88 ? -5.334 -5.776 7.141 1.00 96.50 88 ASN A N 1
ATOM 685 C CA . ASN A 1 88 ? -4.370 -5.403 6.102 1.00 96.50 88 ASN A CA 1
ATOM 686 C C . ASN A 1 88 ? -4.106 -6.543 5.090 1.00 96.50 88 ASN A C 1
ATOM 688 O O . ASN A 1 88 ? -4.266 -6.380 3.884 1.00 96.50 88 ASN A O 1
ATOM 692 N N . SER A 1 89 ? -3.799 -7.747 5.586 1.00 96.12 89 SER A N 1
ATOM 693 C CA . SER A 1 89 ? -3.492 -8.908 4.739 1.00 96.12 89 SER A CA 1
ATOM 694 C C . SER A 1 89 ? -4.668 -9.339 3.854 1.00 96.12 89 SER A C 1
ATOM 696 O O . SER A 1 89 ? -4.474 -9.659 2.684 1.00 96.12 89 SER A O 1
ATOM 698 N N . CYS A 1 90 ? -5.889 -9.352 4.398 1.00 97.25 90 CYS A N 1
ATOM 699 C CA . CYS A 1 90 ? -7.089 -9.718 3.641 1.00 97.25 90 CYS A CA 1
ATOM 700 C C . CYS A 1 90 ? -7.451 -8.652 2.612 1.00 97.25 90 CYS A C 1
ATOM 702 O O . CYS A 1 90 ? -7.816 -8.997 1.491 1.00 97.25 90 CYS A O 1
ATOM 704 N N . TYR A 1 91 ? -7.299 -7.376 2.965 1.00 97.12 91 TYR A N 1
ATOM 705 C CA . TYR A 1 91 ? -7.558 -6.281 2.042 1.00 97.12 91 TYR A CA 1
ATOM 706 C C . TYR A 1 91 ? -6.656 -6.365 0.807 1.00 97.12 91 TYR A C 1
ATOM 708 O O . TYR A 1 91 ? -7.142 -6.265 -0.315 1.00 97.12 91 TYR A O 1
ATOM 716 N N . HIS A 1 92 ? -5.360 -6.619 0.986 1.00 94.94 92 HIS A N 1
ATOM 717 C CA . HIS A 1 92 ? -4.453 -6.761 -0.150 1.00 94.94 92 HIS A CA 1
ATOM 718 C C . HIS A 1 92 ? -4.777 -7.990 -1.019 1.00 94.94 92 HIS A C 1
ATOM 720 O O . HIS A 1 92 ? -4.690 -7.927 -2.245 1.00 94.94 92 HIS A O 1
ATOM 726 N N . ARG A 1 93 ? -5.207 -9.104 -0.425 1.00 94.00 93 ARG A N 1
ATOM 727 C CA . ARG A 1 93 ? -5.527 -10.314 -1.200 1.00 94.00 93 ARG A CA 1
ATOM 728 C C . ARG A 1 93 ? -6.852 -10.218 -1.952 1.00 94.00 93 ARG A C 1
ATOM 730 O O . ARG A 1 93 ? -6.910 -10.602 -3.112 1.00 94.00 93 ARG A O 1
ATOM 737 N N . TYR A 1 94 ? -7.892 -9.707 -1.299 1.00 94.81 94 TYR A N 1
ATOM 738 C CA . TYR A 1 94 ? -9.271 -9.832 -1.781 1.00 94.81 94 TYR A CA 1
ATOM 739 C C . TYR A 1 94 ? -9.994 -8.494 -1.926 1.00 94.81 94 TYR A C 1
ATOM 741 O O . TYR A 1 94 ? -10.921 -8.379 -2.713 1.00 94.81 94 TYR A O 1
ATOM 749 N N . GLY A 1 95 ? -9.587 -7.472 -1.173 1.00 95.50 95 GLY A N 1
ATOM 750 C CA . GLY A 1 95 ? -10.285 -6.185 -1.111 1.00 95.50 95 GLY A CA 1
ATOM 751 C C . GLY A 1 95 ? -9.981 -5.230 -2.265 1.00 95.50 95 GLY A C 1
ATOM 752 O O . GLY A 1 95 ? -10.437 -4.085 -2.224 1.00 95.50 95 GLY A O 1
ATOM 753 N N . ARG A 1 96 ? -9.191 -5.661 -3.254 1.00 95.06 96 ARG A N 1
ATOM 754 C CA . ARG A 1 96 ? -8.782 -4.851 -4.404 1.00 95.06 96 ARG A CA 1
ATOM 755 C C . ARG A 1 96 ? -9.513 -5.277 -5.664 1.00 95.06 96 ARG A C 1
ATOM 757 O O . ARG A 1 96 ? -9.381 -6.411 -6.126 1.00 95.06 96 ARG A O 1
ATOM 764 N N . ASP A 1 97 ? -10.184 -4.314 -6.274 1.00 95.56 97 ASP A N 1
ATOM 765 C CA . ASP A 1 97 ? -11.032 -4.589 -7.430 1.00 95.56 97 ASP A CA 1
ATOM 766 C C . ASP A 1 97 ? -10.270 -4.357 -8.745 1.00 95.56 97 ASP A C 1
ATOM 768 O O . ASP A 1 97 ? -10.504 -5.056 -9.725 1.00 95.56 97 ASP A O 1
ATOM 772 N N . THR A 1 98 ? -9.265 -3.477 -8.739 1.00 95.62 98 THR A N 1
ATOM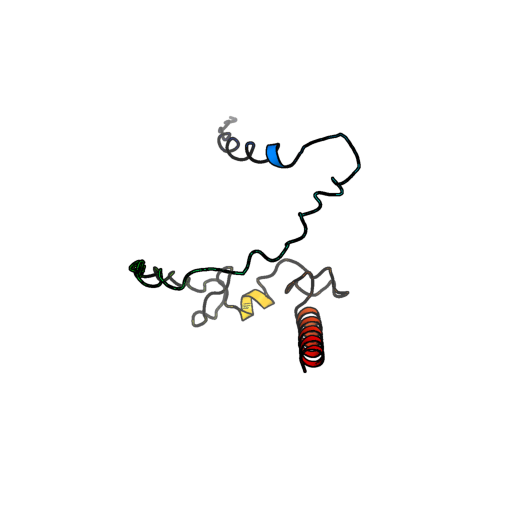 773 C CA . THR A 1 98 ? -8.502 -3.082 -9.929 1.00 95.62 98 THR A CA 1
ATOM 774 C C . THR A 1 98 ? -7.233 -3.906 -10.156 1.00 95.62 98 THR A C 1
ATOM 776 O O . THR A 1 98 ? -6.592 -4.404 -9.221 1.00 95.62 98 THR A O 1
ATOM 779 N N . TYR A 1 99 ? -6.857 -4.024 -11.428 1.00 96.81 99 TYR A N 1
ATOM 780 C CA . TYR A 1 99 ? -5.628 -4.669 -11.889 1.00 96.81 99 TYR A CA 1
ATOM 781 C C . TYR A 1 99 ? -4.538 -3.632 -12.154 1.00 96.81 99 TYR A C 1
ATOM 783 O O . TYR A 1 99 ? -4.826 -2.452 -12.363 1.00 96.81 99 TYR A O 1
ATOM 791 N N . ALA A 1 100 ? -3.283 -4.061 -12.076 1.00 97.69 100 ALA A N 1
ATOM 792 C CA . ALA A 1 100 ? -2.156 -3.226 -12.459 1.00 97.69 100 ALA A CA 1
ATOM 793 C C . ALA A 1 100 ? -2.170 -2.994 -13.978 1.00 97.69 100 ALA A C 1
ATOM 795 O O . ALA A 1 100 ? -2.532 -3.884 -14.739 1.00 97.69 100 ALA A O 1
ATOM 796 N N . TRP A 1 101 ? -1.784 -1.793 -14.407 1.00 97.44 101 TRP A N 1
ATOM 797 C CA . TRP A 1 101 ? -1.760 -1.410 -15.827 1.00 97.44 101 TRP A CA 1
ATOM 798 C C . TRP A 1 101 ? -0.392 -0.919 -16.294 1.00 97.44 101 TRP A C 1
ATOM 800 O O . TRP A 1 101 ? -0.153 -0.812 -17.489 1.00 97.44 101 TRP A O 1
ATOM 810 N N . LEU A 1 102 ? 0.500 -0.576 -15.360 1.00 97.38 102 LEU A N 1
ATOM 811 C CA . LEU A 1 102 ? 1.825 -0.053 -15.682 1.00 97.38 102 LEU A CA 1
ATOM 812 C C . LEU A 1 102 ? 2.890 -1.154 -15.763 1.00 97.38 102 LEU A C 1
ATOM 814 O O . LEU A 1 102 ? 3.970 -0.921 -16.292 1.00 97.38 102 LEU A O 1
ATOM 818 N N . CYS A 1 103 ? 2.613 -2.344 -15.224 1.00 96.38 103 CYS A N 1
ATOM 819 C CA . CYS A 1 103 ? 3.455 -3.516 -15.440 1.00 96.38 103 CYS A CA 1
ATOM 820 C C . CYS A 1 103 ? 2.792 -4.477 -16.429 1.00 96.38 103 CYS A C 1
ATOM 822 O O . CYS A 1 103 ? 1.576 -4.470 -16.582 1.00 96.38 103 CYS A O 1
ATOM 824 N N . GLU A 1 104 ? 3.596 -5.341 -17.046 1.00 96.00 104 GLU A N 1
ATOM 825 C CA . GLU A 1 104 ? 3.161 -6.345 -18.036 1.00 96.00 104 GLU A CA 1
ATOM 826 C C . GLU A 1 104 ? 2.134 -7.355 -17.488 1.00 96.00 104 GLU A C 1
ATOM 828 O O . GLU A 1 104 ? 1.504 -8.093 -18.239 1.00 96.00 104 GLU A O 1
ATOM 833 N N . HIS A 1 105 ? 1.953 -7.396 -16.167 1.00 95.81 105 HIS A N 1
ATOM 834 C CA . HIS A 1 105 ? 1.044 -8.316 -15.498 1.00 95.81 105 HIS A CA 1
ATOM 835 C C . HIS A 1 105 ? -0.393 -7.793 -15.540 1.00 95.81 105 HIS A C 1
ATOM 837 O O . HIS A 1 105 ? -0.786 -6.974 -14.706 1.00 95.81 105 HIS A O 1
ATOM 843 N N . THR A 1 106 ? -1.189 -8.320 -16.465 1.00 95.31 106 THR A N 1
ATOM 844 C CA . THR A 1 106 ? -2.624 -8.013 -16.584 1.00 95.31 106 THR A CA 1
ATOM 845 C C . THR A 1 106 ? -3.484 -8.758 -15.559 1.00 95.31 106 THR A C 1
ATOM 847 O O . THR A 1 106 ? -4.602 -8.348 -15.259 1.00 95.31 106 THR A O 1
ATOM 850 N N . ASP A 1 107 ? -2.956 -9.838 -14.985 1.00 95.94 107 ASP A N 1
ATOM 851 C CA . ASP A 1 107 ? -3.626 -10.735 -14.041 1.00 95.94 107 ASP A CA 1
ATOM 852 C C . ASP A 1 107 ? -3.483 -10.291 -12.575 1.00 95.94 107 ASP A C 1
ATOM 854 O O . ASP A 1 107 ? -4.244 -10.711 -11.697 1.00 95.94 107 ASP A O 1
ATOM 858 N N . ARG A 1 108 ? -2.514 -9.419 -12.278 1.00 95.81 108 ARG A N 1
ATOM 859 C CA . ARG A 1 108 ? -2.174 -9.034 -10.902 1.00 95.81 108 ARG A CA 1
ATOM 860 C C . ARG A 1 108 ? -2.915 -7.781 -10.452 1.00 95.81 108 ARG A C 1
ATOM 862 O O . ARG A 1 108 ? -3.057 -6.805 -11.182 1.00 95.81 108 ARG A O 1
ATOM 869 N N . LYS A 1 109 ? -3.333 -7.779 -9.184 1.00 96.50 109 LYS A N 1
ATOM 870 C CA . LYS A 1 109 ? -4.013 -6.636 -8.560 1.00 96.50 109 LYS A CA 1
ATOM 871 C C . LYS A 1 109 ? -3.092 -5.424 -8.414 1.00 96.50 109 LYS A C 1
ATOM 873 O O . LYS A 1 109 ? -1.899 -5.560 -8.127 1.00 96.50 109 LYS A O 1
ATOM 878 N N . LEU A 1 110 ? -3.682 -4.239 -8.551 1.00 96.56 110 LEU A N 1
ATOM 879 C CA . LEU A 1 110 ? -3.007 -2.960 -8.352 1.00 96.56 110 LEU A CA 1
ATOM 880 C C . LEU A 1 110 ? -2.525 -2.819 -6.902 1.00 96.56 110 LEU A C 1
ATOM 882 O O . LEU A 1 110 ? -3.319 -2.894 -5.970 1.00 96.56 110 LEU A O 1
ATOM 886 N N . TYR A 1 111 ? -1.241 -2.547 -6.690 1.00 95.88 111 TYR A N 1
ATOM 887 C CA . TYR A 1 111 ? -0.704 -2.232 -5.367 1.00 95.88 111 TYR A CA 1
ATOM 888 C C . TYR A 1 111 ? -0.563 -0.721 -5.170 1.00 95.88 111 TYR A C 1
ATOM 890 O O . TYR A 1 111 ? -1.276 -0.136 -4.357 1.00 95.88 111 TYR A O 1
ATOM 898 N N . ALA A 1 112 ? 0.328 -0.089 -5.936 1.00 95.44 112 ALA A N 1
ATOM 899 C CA . ALA A 1 112 ? 0.588 1.347 -5.892 1.00 95.44 112 ALA A CA 1
ATOM 900 C C . ALA A 1 112 ? 1.217 1.814 -7.213 1.00 95.44 112 ALA A C 1
ATOM 902 O O . ALA A 1 112 ? 1.827 1.020 -7.926 1.00 95.44 112 ALA A O 1
ATOM 903 N N . LYS A 1 113 ? 1.074 3.108 -7.539 1.00 95.50 113 LYS A N 1
ATOM 904 C CA . LYS A 1 113 ? 1.645 3.737 -8.751 1.00 95.50 113 LYS A CA 1
ATOM 905 C C . LYS A 1 113 ? 1.317 3.006 -10.068 1.00 95.50 113 LYS A C 1
ATOM 907 O O . LYS A 1 113 ? 2.146 2.946 -10.963 1.00 95.50 113 LYS A O 1
ATOM 912 N N . GLY A 1 114 ? 0.132 2.406 -10.180 1.00 96.44 114 GLY A N 1
ATOM 913 C CA . GLY A 1 114 ? -0.254 1.636 -11.372 1.00 96.44 114 GLY A CA 1
ATOM 914 C C . GLY A 1 114 ? 0.384 0.244 -11.487 1.00 96.44 114 GLY A C 1
ATOM 915 O O . GLY A 1 114 ? 0.114 -0.457 -12.458 1.00 96.44 114 GLY A O 1
ATOM 916 N N . MET A 1 115 ? 1.205 -0.183 -10.520 1.00 97.62 115 MET A N 1
ATOM 917 C CA . MET A 1 115 ? 1.955 -1.443 -10.556 1.00 97.62 115 MET A CA 1
ATOM 918 C C . MET A 1 115 ? 1.418 -2.479 -9.566 1.00 97.62 115 MET A C 1
ATOM 920 O O . MET A 1 115 ? 0.804 -2.138 -8.551 1.00 97.62 115 MET A O 1
ATOM 924 N N . CYS A 1 116 ? 1.699 -3.757 -9.830 1.00 97.44 116 CYS A N 1
ATOM 925 C CA . CYS A 1 116 ? 1.480 -4.836 -8.868 1.00 97.44 116 CYS A CA 1
ATOM 926 C C . CYS A 1 116 ? 2.518 -4.801 -7.730 1.00 97.44 116 CYS A C 1
ATOM 928 O O . CYS A 1 116 ? 3.553 -4.143 -7.833 1.00 97.44 116 CYS A O 1
ATOM 930 N N . GLU A 1 117 ? 2.252 -5.526 -6.643 1.00 95.94 117 GLU A N 1
ATOM 931 C CA . GLU A 1 117 ? 3.057 -5.490 -5.409 1.00 95.94 117 GLU A CA 1
ATOM 932 C C . GLU A 1 117 ? 4.527 -5.872 -5.634 1.00 95.94 117 GLU A C 1
ATOM 934 O O . GLU A 1 117 ? 5.429 -5.181 -5.166 1.00 95.94 117 GLU A O 1
ATOM 939 N N . LEU A 1 118 ? 4.776 -6.919 -6.425 1.00 96.19 118 LEU A N 1
ATOM 940 C CA . LEU A 1 118 ? 6.130 -7.383 -6.739 1.00 96.19 118 LEU A CA 1
ATOM 941 C C . LEU A 1 118 ? 6.923 -6.346 -7.545 1.00 96.19 118 LEU A C 1
ATOM 943 O O . LEU A 1 118 ? 8.054 -6.020 -7.190 1.00 96.19 118 LEU A O 1
ATOM 947 N N . CYS A 1 119 ? 6.320 -5.792 -8.602 1.00 97.31 119 CYS A N 1
ATOM 948 C CA . CYS A 1 119 ? 6.962 -4.769 -9.430 1.00 97.31 119 CYS A CA 1
ATOM 949 C C . CYS A 1 119 ? 7.217 -3.484 -8.639 1.00 97.31 119 CYS A C 1
ATOM 951 O O . CYS A 1 119 ? 8.299 -2.910 -8.740 1.00 97.31 119 CYS A O 1
ATOM 953 N N . TYR A 1 120 ? 6.253 -3.071 -7.811 1.00 96.81 120 TYR A N 1
ATOM 954 C CA . TYR A 1 120 ? 6.398 -1.903 -6.951 1.00 96.81 120 TYR A CA 1
ATOM 955 C C . TYR A 1 120 ? 7.572 -2.062 -5.975 1.00 96.81 120 TYR A C 1
ATOM 957 O O . TYR A 1 120 ? 8.412 -1.169 -5.874 1.00 96.81 120 TYR A O 1
ATOM 965 N N . ASN A 1 121 ? 7.668 -3.207 -5.292 1.00 96.19 121 ASN A N 1
ATOM 966 C CA . ASN A 1 121 ? 8.742 -3.460 -4.330 1.00 96.19 121 ASN A CA 1
ATOM 967 C C . ASN A 1 121 ? 10.119 -3.496 -5.006 1.00 96.19 121 ASN A C 1
ATOM 969 O O . ASN A 1 121 ? 11.069 -2.923 -4.472 1.00 96.19 121 ASN A O 1
ATOM 973 N N . LYS A 1 122 ? 10.217 -4.099 -6.200 1.00 96.19 122 LYS A N 1
ATOM 974 C CA . LYS A 1 122 ? 11.448 -4.106 -7.002 1.00 96.19 122 LYS A CA 1
ATOM 975 C C . LYS A 1 122 ? 11.884 -2.683 -7.369 1.00 96.19 122 LYS A C 1
ATOM 977 O O . LYS A 1 122 ? 13.003 -2.288 -7.053 1.00 96.19 122 LYS A O 1
ATOM 982 N N . GLN A 1 123 ? 10.980 -1.888 -7.946 1.00 95.06 123 GLN A N 1
ATOM 983 C CA . GLN A 1 123 ? 11.272 -0.499 -8.318 1.00 95.06 123 GLN A CA 1
ATOM 984 C C . GLN A 1 123 ? 11.668 0.347 -7.095 1.00 95.06 123 GLN A C 1
ATOM 986 O O . GLN A 1 123 ? 12.571 1.187 -7.168 1.00 95.06 123 GLN A O 1
ATOM 991 N N . HIS A 1 124 ? 10.995 0.138 -5.961 1.00 93.25 124 HIS A N 1
ATOM 992 C CA . HIS A 1 124 ? 11.280 0.868 -4.732 1.00 93.25 124 HIS A CA 1
ATOM 993 C C . HIS A 1 124 ? 12.677 0.544 -4.192 1.00 93.25 124 HIS A C 1
ATOM 995 O O . HIS A 1 124 ? 13.440 1.467 -3.910 1.00 93.25 124 HIS A O 1
ATOM 1001 N N . ALA A 1 125 ? 13.040 -0.740 -4.129 1.00 92.94 125 ALA A N 1
ATOM 1002 C CA . ALA A 1 125 ? 14.363 -1.179 -3.694 1.00 92.94 125 ALA A CA 1
ATOM 1003 C C . ALA A 1 125 ? 15.480 -0.606 -4.582 1.00 92.94 125 ALA A C 1
ATOM 1005 O O . ALA A 1 125 ? 16.461 -0.073 -4.067 1.00 92.94 125 ALA A O 1
ATOM 1006 N N . GLU A 1 126 ? 15.306 -0.635 -5.906 1.00 90.44 126 GLU A N 1
ATOM 1007 C CA . GLU A 1 126 ? 16.268 -0.055 -6.852 1.00 90.44 126 GLU A CA 1
ATOM 1008 C C . GLU A 1 126 ? 16.450 1.454 -6.637 1.00 90.44 126 GLU A C 1
ATOM 1010 O O . GLU A 1 126 ? 17.574 1.957 -6.647 1.00 90.44 126 GLU A O 1
ATOM 1015 N N . THR A 1 127 ? 15.352 2.179 -6.407 1.00 87.12 127 THR A N 1
ATOM 1016 C CA . THR A 1 127 ? 15.385 3.629 -6.162 1.00 87.12 127 THR A CA 1
ATOM 1017 C C . THR A 1 127 ? 16.134 3.948 -4.870 1.00 87.12 127 THR A C 1
ATOM 1019 O O . THR A 1 127 ? 17.004 4.818 -4.858 1.00 87.12 127 THR A O 1
ATOM 1022 N N . THR A 1 128 ? 15.843 3.224 -3.787 1.00 84.94 128 THR A N 1
ATOM 1023 C CA . THR A 1 128 ? 16.517 3.426 -2.499 1.00 84.94 128 THR A CA 1
ATOM 1024 C C . THR A 1 128 ? 18.009 3.105 -2.578 1.00 84.94 128 THR A C 1
ATOM 1026 O O . THR A 1 128 ? 18.809 3.844 -2.007 1.00 84.94 128 THR A O 1
ATOM 1029 N N . THR A 1 129 ? 18.411 2.054 -3.298 1.00 82.62 129 THR A N 1
ATOM 1030 C CA . THR A 1 129 ? 19.832 1.716 -3.483 1.00 82.62 129 THR A CA 1
ATOM 1031 C C . THR A 1 129 ? 20.570 2.791 -4.278 1.00 82.62 129 THR A C 1
ATOM 1033 O O . THR A 1 129 ? 21.646 3.211 -3.864 1.00 82.62 129 THR A O 1
ATOM 1036 N N . LYS A 1 130 ? 19.981 3.302 -5.368 1.00 80.62 130 LYS A N 1
ATOM 1037 C CA . LYS A 1 130 ? 20.573 4.398 -6.156 1.00 80.62 130 LYS A CA 1
ATOM 1038 C C . LYS A 1 130 ? 20.773 5.659 -5.320 1.00 80.62 130 LYS A C 1
ATOM 1040 O O . LYS A 1 130 ? 21.844 6.248 -5.365 1.00 80.62 130 LYS A O 1
ATOM 1045 N N . ILE A 1 131 ? 19.776 6.037 -4.519 1.00 81.19 131 ILE A N 1
ATOM 1046 C CA . ILE A 1 131 ? 19.881 7.197 -3.624 1.00 81.19 131 ILE A CA 1
ATOM 1047 C C . ILE A 1 131 ? 21.009 6.999 -2.605 1.00 81.19 131 ILE A C 1
ATOM 1049 O O . ILE A 1 131 ? 21.793 7.913 -2.392 1.00 81.19 131 ILE A O 1
ATOM 1053 N N . LYS A 1 132 ? 21.136 5.806 -2.011 1.00 78.50 132 LYS A N 1
ATOM 1054 C CA . LYS A 1 132 ? 22.231 5.510 -1.071 1.00 78.50 132 LYS A CA 1
ATOM 1055 C C . LYS A 1 132 ? 23.614 5.587 -1.716 1.00 78.50 132 LYS A C 1
ATOM 1057 O O . LYS A 1 132 ? 24.542 6.015 -1.052 1.00 78.50 132 LYS A O 1
ATOM 1062 N N . ILE A 1 133 ? 23.747 5.182 -2.980 1.00 77.25 133 ILE A N 1
ATOM 1063 C CA . ILE A 1 133 ? 25.010 5.299 -3.725 1.00 77.25 133 ILE A CA 1
ATOM 1064 C C . ILE A 1 133 ? 25.339 6.766 -4.025 1.00 77.25 133 ILE A C 1
ATOM 1066 O O . ILE A 1 133 ? 26.497 7.136 -3.991 1.00 77.25 133 ILE A O 1
ATOM 1070 N N . ILE A 1 134 ? 24.338 7.599 -4.319 1.00 74.69 134 ILE A N 1
ATOM 1071 C CA . ILE A 1 134 ? 24.545 9.021 -4.648 1.00 74.69 134 ILE A CA 1
ATOM 1072 C C . ILE A 1 134 ? 24.874 9.862 -3.401 1.00 74.69 134 ILE A C 1
ATOM 1074 O O . ILE A 1 134 ? 25.517 10.899 -3.516 1.00 74.69 134 ILE A O 1
ATOM 1078 N N . LEU A 1 135 ? 24.398 9.449 -2.223 1.00 74.38 135 LEU A N 1
ATOM 1079 C CA . LEU A 1 135 ? 24.582 10.176 -0.960 1.00 74.38 135 LEU A CA 1
ATOM 1080 C C . LEU A 1 135 ? 25.818 9.741 -0.152 1.00 74.38 135 LEU A C 1
ATOM 1082 O O . LEU A 1 135 ? 26.071 10.343 0.891 1.00 74.38 135 LEU A O 1
ATOM 1086 N N . ASN A 1 136 ? 26.548 8.718 -0.604 1.00 57.16 136 ASN A N 1
ATOM 1087 C CA . ASN A 1 136 ? 27.788 8.227 0.007 1.00 57.16 136 ASN A CA 1
ATOM 1088 C C . ASN A 1 136 ? 28.994 8.598 -0.855 1.00 57.16 136 ASN A C 1
ATOM 1090 O O . ASN A 1 136 ? 30.058 8.853 -0.254 1.00 57.16 136 ASN A O 1
#

Secondary structure (DSSP, 8-state):
-----------SSGGGSGGGS--------------PPP-----S---S---SS---------PPPPPPPPP-SSS-TTSPEEETTEEHHHHHHHS--PBPSSSS-SSSBP-BTTB-HHHHHHHHHHHHHHHHHH--

Sequence (136 aa):
MQSDCSTTVHLTVFSSMFSLINPKSSSNNPPTSLSLPPITNLFDEIPEEASTLTHIPVLKIKKRRKKTQRITACQHINKKHYARGMCNSCYHRYGRDTYAWLCEHTDRKLYAKGMCELCYNKQHAETTTKIKIILN

Solvent-accessible surface area (backbone atoms only — not comparable to full-atom values): 9441 Å² total; per-residue (Å²): 142,86,84,90,80,90,85,89,87,86,80,85,78,74,72,77,68,63,74,82,78,63,87,83,84,85,79,97,65,79,86,77,75,81,72,73,75,80,84,69,84,84,83,78,85,80,79,89,81,74,91,82,82,80,89,73,82,78,75,81,76,78,76,80,79,79,82,81,64,73,32,74,67,43,94,55,57,90,46,65,48,64,52,89,33,12,30,58,72,54,26,70,74,67,66,59,89,52,55,12,73,72,43,95,49,71,88,37,50,47,62,53,94,45,15,25,58,69,60,42,51,52,55,49,53,55,52,53,52,51,52,53,63,74,75,105

pLDDT: mean 76.73, std 18.75, range [38.34, 97.69]